Protein AF-A0A8S3GXQ1-F1 (afdb_monomer)

Mean predicted aligned error: 7.31 Å

Structure (mmCIF, N/CA/C/O backbone):
data_AF-A0A8S3GXQ1-F1
#
_entry.id   AF-A0A8S3GXQ1-F1
#
loop_
_atom_site.group_PDB
_atom_site.id
_atom_site.type_symbol
_atom_site.label_atom_id
_atom_site.label_alt_id
_atom_site.label_comp_id
_atom_site.label_asym_id
_atom_site.label_entity_id
_atom_site.label_seq_id
_atom_site.pdbx_PDB_ins_code
_atom_site.Cartn_x
_atom_site.Cartn_y
_atom_site.Cartn_z
_atom_site.occupancy
_atom_site.B_iso_or_equiv
_atom_site.auth_seq_id
_atom_site.auth_comp_id
_atom_site.auth_asym_id
_atom_site.auth_atom_id
_atom_site.pdbx_PDB_model_num
ATOM 1 N N . SER A 1 1 ? 28.475 -6.313 -17.309 1.00 40.97 1 SER A N 1
ATOM 2 C CA . SER A 1 1 ? 27.901 -6.751 -16.018 1.00 40.97 1 SER A CA 1
ATOM 3 C C . SER A 1 1 ? 26.564 -6.045 -15.786 1.00 40.97 1 SER A C 1
ATOM 5 O O . SER A 1 1 ? 26.491 -5.060 -15.065 1.00 40.97 1 SER A O 1
ATOM 7 N N . TYR A 1 2 ? 25.489 -6.513 -16.435 1.00 41.56 2 TYR A N 1
ATOM 8 C CA . TYR A 1 2 ? 24.142 -5.920 -16.343 1.00 41.56 2 TYR A CA 1
ATOM 9 C C . TYR A 1 2 ? 23.328 -6.561 -15.212 1.00 41.56 2 TYR A C 1
ATOM 11 O O . TYR A 1 2 ? 22.301 -7.193 -15.425 1.00 41.56 2 TYR A O 1
ATOM 19 N N . THR A 1 3 ? 23.804 -6.436 -13.981 1.00 47.66 3 THR A N 1
ATOM 20 C CA . THR A 1 3 ? 23.057 -6.864 -12.791 1.00 47.66 3 THR A CA 1
ATOM 21 C C . THR A 1 3 ? 22.909 -5.669 -11.875 1.00 47.66 3 THR A C 1
ATOM 23 O O . THR A 1 3 ? 23.729 -5.475 -10.987 1.00 47.66 3 THR A O 1
ATOM 26 N N . LYS A 1 4 ? 21.905 -4.837 -12.153 1.00 54.81 4 LYS A N 1
ATOM 27 C CA . LYS A 1 4 ? 21.340 -3.789 -11.282 1.00 54.81 4 LYS A CA 1
ATOM 28 C C . LYS A 1 4 ? 20.230 -3.143 -12.118 1.00 54.81 4 LYS A C 1
ATOM 30 O O . LYS A 1 4 ? 20.518 -2.347 -12.992 1.00 54.81 4 LYS A O 1
ATOM 35 N N . LEU A 1 5 ? 18.986 -3.608 -12.052 1.00 55.28 5 LEU A N 1
ATOM 36 C CA . LEU A 1 5 ? 18.004 -3.111 -11.086 1.00 55.28 5 LEU A CA 1
ATOM 37 C C . LEU A 1 5 ? 16.867 -4.144 -10.927 1.00 55.28 5 LEU A C 1
ATOM 39 O O . LEU A 1 5 ? 15.859 -4.075 -11.616 1.00 55.28 5 LEU A O 1
ATOM 43 N N . LYS A 1 6 ? 17.024 -5.112 -10.014 1.00 65.12 6 LYS A N 1
ATOM 44 C CA . LYS A 1 6 ? 15.918 -5.979 -9.535 1.00 65.12 6 LYS A CA 1
ATOM 45 C C . LYS A 1 6 ? 15.353 -5.516 -8.179 1.00 65.12 6 LYS A C 1
ATOM 47 O O . LYS A 1 6 ? 14.598 -6.246 -7.533 1.00 65.12 6 LYS A O 1
ATOM 52 N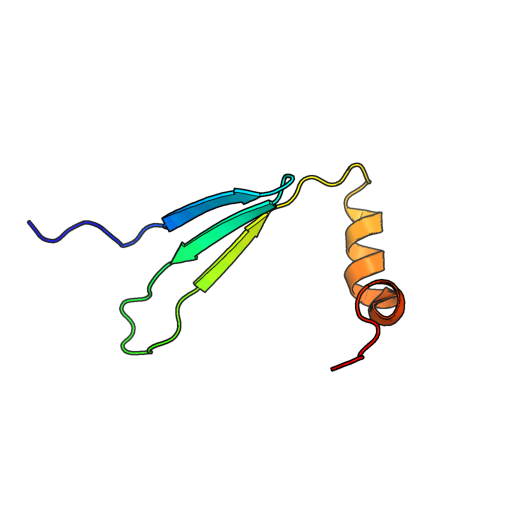 N . GLY A 1 7 ? 15.771 -4.336 -7.722 1.00 81.38 7 GLY A N 1
ATOM 53 C CA . GLY A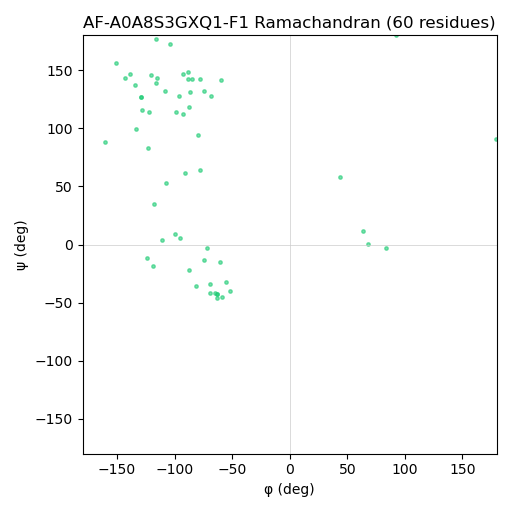 1 7 ? 15.416 -3.757 -6.427 1.00 81.38 7 GLY A CA 1
ATOM 54 C C . GLY A 1 7 ? 14.373 -2.649 -6.544 1.00 81.38 7 GLY A C 1
ATOM 55 O O . GLY A 1 7 ? 14.022 -2.226 -7.640 1.00 81.38 7 GLY A O 1
ATOM 56 N N . TRP A 1 8 ? 13.893 -2.187 -5.395 1.00 88.88 8 TRP A N 1
ATOM 57 C CA . TRP A 1 8 ? 13.037 -1.010 -5.294 1.00 88.88 8 TRP A CA 1
ATOM 58 C C . TRP A 1 8 ? 13.860 0.268 -5.500 1.00 88.88 8 TRP A C 1
ATOM 60 O O . TRP A 1 8 ? 14.904 0.441 -4.872 1.00 88.88 8 TRP A O 1
ATOM 70 N N . THR A 1 9 ? 13.377 1.167 -6.349 1.00 90.19 9 THR A N 1
ATOM 71 C CA . THR A 1 9 ? 13.889 2.525 -6.539 1.00 90.19 9 THR A CA 1
ATOM 72 C C . THR A 1 9 ? 13.015 3.483 -5.736 1.00 90.19 9 THR A C 1
ATOM 74 O O . THR A 1 9 ? 11.833 3.618 -6.035 1.00 90.19 9 THR A O 1
ATOM 77 N N . SER A 1 10 ? 13.579 4.111 -4.702 1.00 88.38 10 SER A N 1
ATOM 78 C CA . SER A 1 10 ? 12.882 5.132 -3.905 1.00 88.38 10 SER A CA 1
ATOM 79 C C . SER A 1 10 ? 12.847 6.475 -4.643 1.00 88.38 10 SER A C 1
ATOM 81 O O . SER A 1 10 ? 13.832 6.841 -5.286 1.00 88.38 10 SER A O 1
ATOM 83 N N . PHE A 1 11 ? 11.737 7.206 -4.529 1.00 85.56 11 PHE A N 1
ATOM 84 C CA . PHE A 1 11 ? 11.578 8.581 -5.028 1.00 85.56 11 PHE A CA 1
ATOM 85 C C . PHE A 1 11 ? 11.851 9.642 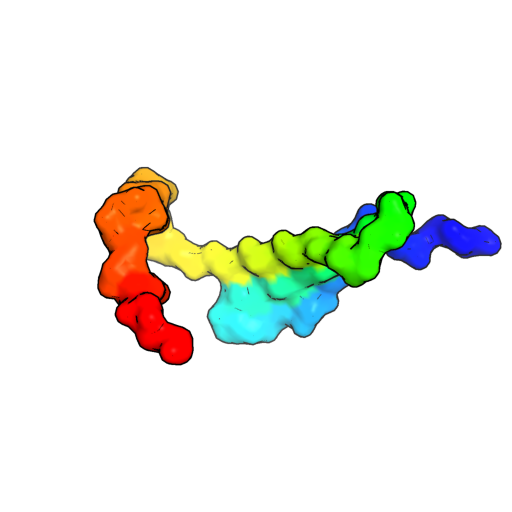-3.951 1.00 85.56 11 PHE A C 1
ATOM 87 O O . PHE A 1 11 ? 11.691 10.831 -4.212 1.00 85.56 11 PHE A O 1
ATOM 94 N N . GLY A 1 12 ? 12.296 9.225 -2.761 1.00 78.62 12 GLY A N 1
ATOM 95 C CA . GLY A 1 12 ? 12.507 10.100 -1.608 1.00 78.62 12 GLY A CA 1
ATOM 96 C C . GLY A 1 12 ? 11.289 10.185 -0.683 1.00 78.62 12 GLY A C 1
ATOM 97 O O . GLY A 1 12 ? 10.268 9.539 -0.923 1.00 78.62 12 GLY A O 1
ATOM 98 N N . LYS A 1 13 ? 11.436 10.975 0.390 1.00 76.31 13 LYS A N 1
ATOM 99 C CA . LYS A 1 13 ? 10.382 11.264 1.371 1.00 76.31 13 LYS A CA 1
ATOM 100 C C . LYS A 1 13 ? 9.685 12.572 1.030 1.00 76.31 13 LYS A C 1
ATOM 102 O O . LYS A 1 13 ? 10.354 13.596 0.898 1.00 76.31 13 LYS A O 1
ATOM 107 N N . ASN A 1 14 ? 8.361 12.551 0.946 1.00 76.19 14 ASN A N 1
ATOM 108 C CA . ASN A 1 14 ? 7.539 13.758 0.887 1.00 76.19 14 ASN A CA 1
ATOM 109 C C . ASN A 1 14 ? 6.550 13.729 2.054 1.00 76.19 14 ASN A C 1
ATOM 111 O O . ASN A 1 14 ? 5.701 12.847 2.072 1.00 76.19 14 ASN A O 1
ATOM 115 N N . ASN A 1 15 ? 6.675 14.651 3.017 1.00 73.50 15 ASN A N 1
ATOM 116 C CA . ASN A 1 15 ? 5.802 14.733 4.200 1.00 73.50 15 ASN A CA 1
ATOM 117 C C . ASN A 1 15 ? 5.520 13.352 4.831 1.00 73.50 15 ASN A C 1
ATOM 119 O O . ASN A 1 15 ? 4.378 12.907 4.878 1.00 73.50 15 ASN A O 1
ATOM 123 N N . ASP A 1 16 ? 6.586 12.648 5.225 1.00 84.31 16 ASP A N 1
ATOM 124 C CA . ASP A 1 16 ? 6.555 11.314 5.858 1.00 84.31 16 ASP A CA 1
ATOM 125 C C . ASP A 1 16 ? 6.093 10.139 4.979 1.00 84.31 16 ASP A C 1
ATOM 127 O O . ASP A 1 16 ? 6.129 8.987 5.415 1.00 84.31 16 ASP A O 1
ATOM 131 N N . LEU A 1 17 ? 5.765 10.393 3.710 1.00 90.12 17 LEU A N 1
ATOM 132 C CA . LEU A 1 17 ? 5.481 9.361 2.719 1.00 90.12 17 LEU A CA 1
ATOM 133 C C . LEU A 1 17 ? 6.767 8.889 2.028 1.00 90.12 17 LEU A C 1
ATOM 135 O O . LEU A 1 17 ? 7.422 9.647 1.309 1.00 90.12 17 LEU A O 1
ATOM 139 N N . ASP A 1 18 ? 7.085 7.608 2.190 1.00 91.81 18 ASP A N 1
ATOM 140 C CA . ASP A 1 18 ? 8.122 6.889 1.453 1.00 91.81 18 ASP A CA 1
ATOM 141 C C . ASP A 1 18 ? 7.519 6.205 0.219 1.00 91.81 18 ASP A C 1
ATOM 143 O O . ASP A 1 18 ? 6.764 5.235 0.339 1.00 91.81 18 ASP A O 1
ATOM 147 N N . LEU A 1 19 ? 7.893 6.668 -0.977 1.00 93.31 19 LEU A N 1
ATOM 148 C CA . LEU A 1 19 ? 7.439 6.096 -2.248 1.00 93.31 19 LEU A CA 1
ATOM 149 C C . LEU A 1 19 ? 8.566 5.332 -2.945 1.00 93.31 19 LEU A C 1
ATOM 151 O O . LEU A 1 19 ? 9.671 5.848 -3.116 1.00 93.31 19 LEU A O 1
ATOM 155 N N . ALA A 1 20 ? 8.287 4.116 -3.411 1.00 92.38 20 ALA A N 1
ATOM 156 C CA . ALA A 1 20 ? 9.225 3.325 -4.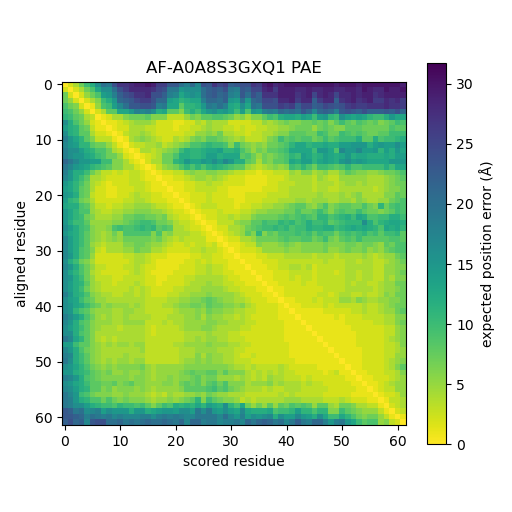193 1.00 92.38 20 ALA A CA 1
ATOM 157 C C . ALA A 1 20 ? 8.556 2.590 -5.358 1.00 92.38 20 ALA A C 1
ATOM 159 O O . ALA A 1 20 ? 7.431 2.109 -5.250 1.00 92.38 20 ALA A O 1
ATOM 160 N N . PHE A 1 21 ? 9.293 2.439 -6.455 1.00 91.62 21 PHE A N 1
ATOM 161 C CA . PHE A 1 21 ? 8.879 1.696 -7.643 1.00 91.62 21 PHE A CA 1
ATOM 162 C C . PHE A 1 21 ? 9.839 0.556 -7.940 1.00 91.62 21 PHE A C 1
ATOM 164 O O . PHE A 1 21 ? 11.049 0.673 -7.751 1.00 91.62 21 PHE A O 1
ATOM 171 N N . LYS A 1 22 ? 9.312 -0.549 -8.452 1.00 91.06 22 LYS A N 1
ATOM 172 C CA . LYS A 1 22 ? 10.102 -1.661 -8.961 1.00 91.06 22 LYS A CA 1
ATOM 173 C C . LYS A 1 22 ? 9.622 -2.014 -10.359 1.00 91.06 22 LYS A C 1
ATOM 175 O O . LYS A 1 22 ? 8.507 -2.503 -10.538 1.00 91.06 22 LYS A O 1
ATOM 180 N N . LYS A 1 23 ? 10.508 -1.829 -11.337 1.00 87.81 23 LYS A N 1
ATOM 181 C CA . LYS A 1 23 ? 10.295 -2.343 -12.687 1.00 87.81 23 LYS A CA 1
ATOM 182 C C . LYS A 1 23 ? 10.367 -3.868 -12.657 1.00 87.81 23 LYS A C 1
ATOM 184 O O . LYS A 1 23 ? 11.324 -4.432 -12.119 1.00 87.81 23 LYS A O 1
ATOM 189 N N . LEU A 1 24 ? 9.348 -4.517 -13.206 1.00 85.94 24 LEU A N 1
ATOM 190 C CA . LEU A 1 24 ? 9.356 -5.955 -13.421 1.00 85.94 24 LEU A CA 1
ATOM 191 C C . LEU A 1 24 ? 9.983 -6.262 -14.782 1.00 85.94 24 LEU A C 1
ATOM 193 O O . LEU A 1 24 ? 9.926 -5.457 -15.709 1.00 85.94 24 LEU A O 1
ATOM 197 N N . ASP A 1 25 ? 10.645 -7.410 -14.855 1.00 83.81 25 ASP A N 1
ATOM 198 C CA . ASP A 1 25 ? 11.209 -7.959 -16.088 1.00 83.81 25 ASP A CA 1
ATOM 199 C C . ASP A 1 25 ? 10.355 -9.160 -16.512 1.00 83.81 25 ASP A C 1
ATOM 201 O O . ASP A 1 25 ? 10.829 -10.288 -16.616 1.00 83.81 25 ASP A O 1
ATOM 205 N N . ASP A 1 26 ? 9.045 -8.927 -16.602 1.00 84.75 26 ASP A N 1
ATOM 206 C CA . ASP A 1 26 ? 8.012 -9.919 -16.926 1.00 84.75 26 ASP A CA 1
ATOM 207 C C . ASP A 1 26 ? 7.374 -9.675 -18.305 1.00 84.75 26 ASP A C 1
ATOM 209 O O . ASP A 1 26 ? 6.454 -10.382 -18.705 1.00 84.75 26 ASP A O 1
ATOM 213 N N . GLY A 1 27 ? 7.875 -8.683 -19.048 1.00 84.94 27 GLY A N 1
ATOM 214 C CA . GLY A 1 27 ? 7.358 -8.293 -20.358 1.00 84.94 27 GLY A CA 1
ATOM 215 C C . GLY A 1 27 ? 6.159 -7.340 -2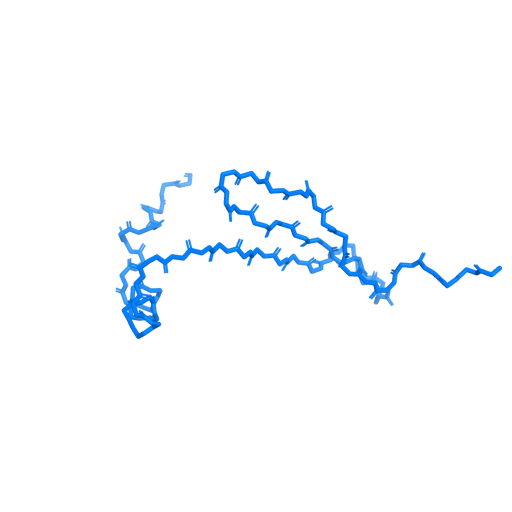0.316 1.00 84.94 27 GLY A C 1
ATOM 216 O O . GLY A 1 27 ? 5.733 -6.883 -21.377 1.00 84.94 27 GLY A O 1
ATOM 217 N N . HIS A 1 28 ? 5.640 -6.982 -19.136 1.00 85.25 28 HIS A N 1
ATOM 218 C CA . HIS A 1 28 ? 4.558 -6.008 -18.999 1.00 85.25 28 HIS A CA 1
ATOM 219 C C . HIS A 1 28 ? 5.098 -4.581 -18.780 1.00 85.25 28 HIS A C 1
ATOM 221 O O . HIS A 1 28 ? 6.140 -4.384 -18.154 1.00 85.25 28 HIS A O 1
ATOM 227 N N . PRO A 1 29 ? 4.399 -3.541 -19.279 1.00 86.69 29 PRO A N 1
ATOM 228 C CA . PRO A 1 29 ? 4.827 -2.152 -19.091 1.00 86.69 29 PRO A CA 1
ATOM 229 C C . PRO A 1 29 ? 4.589 -1.635 -17.663 1.00 86.69 29 PRO A C 1
ATOM 231 O O . PRO A 1 29 ? 5.107 -0.580 -17.298 1.00 86.69 29 PRO A O 1
ATOM 234 N N . LEU A 1 30 ? 3.799 -2.352 -16.859 1.00 90.00 30 LEU A N 1
ATOM 235 C CA . LEU A 1 30 ? 3.488 -1.984 -15.483 1.00 90.00 30 LEU A CA 1
ATOM 236 C C . LEU A 1 30 ? 4.585 -2.477 -14.536 1.00 90.00 30 LEU A C 1
ATOM 238 O O . LEU A 1 30 ? 5.121 -3.568 -14.688 1.00 90.00 30 LEU A O 1
ATOM 242 N N . GLY A 1 31 ? 4.902 -1.667 -13.530 1.00 89.25 31 GLY A N 1
ATOM 243 C CA . GLY A 1 31 ? 5.753 -2.082 -12.419 1.00 89.25 31 GLY A CA 1
ATOM 244 C C . GLY A 1 31 ? 4.993 -2.063 -11.101 1.00 89.25 31 GLY A C 1
ATOM 245 O O . GLY A 1 31 ? 3.831 -1.664 -11.032 1.00 89.25 31 GLY A O 1
ATOM 246 N N . LEU A 1 32 ? 5.671 -2.486 -10.041 1.00 91.88 32 LEU A N 1
ATOM 247 C CA . LEU A 1 32 ? 5.120 -2.463 -8.694 1.00 91.88 32 LEU A CA 1
ATOM 248 C C . LEU A 1 32 ? 5.408 -1.121 -8.032 1.00 91.88 32 LEU A C 1
ATOM 250 O O . LEU A 1 32 ? 6.507 -0.581 -8.164 1.00 91.88 32 LEU A O 1
ATOM 254 N N . TRP A 1 33 ? 4.447 -0.640 -7.255 1.00 92.81 33 TRP A N 1
ATOM 255 C CA . TRP A 1 33 ? 4.595 0.530 -6.400 1.00 92.81 33 TRP A CA 1
ATOM 256 C C . TRP A 1 33 ? 4.474 0.117 -4.937 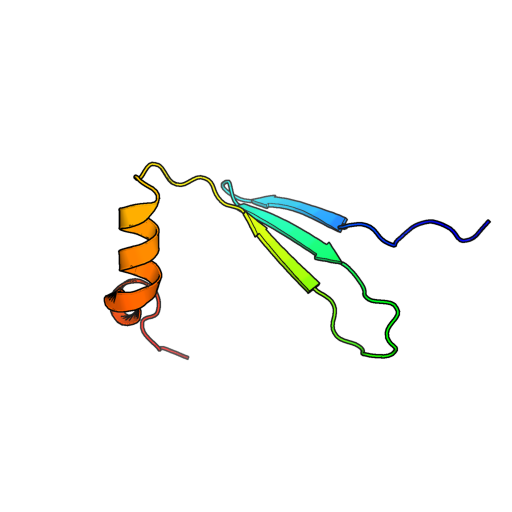1.00 92.81 33 TRP A C 1
ATOM 258 O O . TRP A 1 33 ? 3.701 -0.776 -4.592 1.00 92.81 33 TRP A O 1
ATOM 268 N N . LYS A 1 34 ? 5.266 0.755 -4.083 1.00 92.62 34 LYS A N 1
ATOM 269 C CA . LYS A 1 34 ? 5.205 0.624 -2.632 1.00 92.62 34 LYS A CA 1
ATOM 270 C C . LYS A 1 34 ? 5.153 2.021 -2.035 1.00 92.62 34 LYS A C 1
ATOM 272 O O . LYS A 1 34 ? 6.040 2.825 -2.307 1.00 92.62 34 LYS A O 1
ATOM 277 N N . CYS A 1 35 ? 4.160 2.254 -1.191 1.00 92.94 35 CYS A N 1
ATOM 278 C CA . CYS A 1 35 ? 4.035 3.450 -0.370 1.00 92.94 35 CYS A CA 1
ATOM 279 C C . CYS A 1 35 ? 4.129 3.034 1.098 1.00 92.94 35 CYS A C 1
ATOM 281 O O . CYS A 1 35 ? 3.565 2.006 1.474 1.00 92.94 35 CYS A O 1
ATOM 283 N N . SER A 1 36 ? 4.838 3.805 1.913 1.00 92.19 36 SER A N 1
ATOM 284 C CA . SER A 1 36 ? 4.904 3.616 3.362 1.00 92.19 36 SER A CA 1
ATOM 285 C C . SER A 1 36 ? 4.734 4.963 4.041 1.00 92.19 36 SER A C 1
ATOM 287 O O . SER A 1 36 ? 5.310 5.946 3.590 1.00 92.19 36 SER A O 1
ATOM 289 N N . ILE A 1 37 ? 3.944 5.001 5.105 1.00 93.06 37 ILE A N 1
ATOM 290 C CA . ILE A 1 37 ? 3.719 6.185 5.930 1.00 93.06 37 ILE A CA 1
ATOM 291 C C . ILE A 1 37 ? 3.610 5.734 7.384 1.00 93.06 37 ILE A C 1
ATOM 293 O O . ILE A 1 37 ? 3.079 4.655 7.654 1.00 93.06 37 ILE A O 1
ATOM 297 N N . GLU A 1 38 ? 4.134 6.540 8.298 1.00 91.94 38 GLU A N 1
ATOM 298 C CA . GLU A 1 38 ? 3.992 6.314 9.734 1.00 91.94 38 GLU A CA 1
ATOM 299 C C . GLU A 1 38 ? 2.686 6.942 10.223 1.00 91.94 38 GLU A C 1
ATOM 301 O O . GLU A 1 38 ? 2.379 8.089 9.898 1.00 91.94 38 GLU A O 1
ATOM 306 N N . ILE A 1 39 ? 1.901 6.184 10.988 1.00 92.00 39 ILE A N 1
ATOM 307 C CA . ILE A 1 39 ? 0.625 6.649 11.536 1.00 92.00 39 ILE A CA 1
ATOM 308 C C . ILE A 1 39 ? 0.610 6.371 13.035 1.00 92.00 39 ILE A C 1
ATOM 310 O O . ILE A 1 39 ? 0.804 5.235 13.466 1.00 92.00 39 ILE A O 1
ATOM 314 N N . GLU A 1 40 ? 0.334 7.404 13.827 1.00 93.94 40 GLU A N 1
ATOM 315 C CA . GLU A 1 40 ? 0.229 7.324 15.287 1.00 93.94 40 GLU A CA 1
ATOM 316 C C . GLU A 1 40 ? -1.114 6.714 15.727 1.00 93.94 40 GLU A C 1
ATOM 318 O O . GLU A 1 40 ? -1.950 7.370 16.345 1.00 93.94 40 GLU A O 1
ATOM 323 N N . ALA A 1 41 ? -1.350 5.447 15.384 1.00 94.06 41 ALA A N 1
ATOM 324 C CA . ALA A 1 41 ? -2.532 4.703 15.811 1.00 94.06 41 ALA A CA 1
ATOM 325 C C . ALA A 1 41 ? -2.246 3.193 15.923 1.00 94.06 41 ALA A C 1
ATOM 327 O O . ALA A 1 41 ? -1.350 2.672 15.252 1.00 94.06 41 ALA A O 1
ATOM 328 N N . PRO A 1 42 ? -3.016 2.444 16.732 1.00 97.25 42 PRO A N 1
ATOM 329 C CA . PRO A 1 42 ? -2.926 0.989 16.780 1.00 97.25 42 PRO A CA 1
ATOM 330 C C . PRO A 1 42 ? -3.227 0.331 15.416 1.00 97.25 42 PRO A C 1
ATOM 332 O O . PRO A 1 42 ? -4.181 0.727 14.742 1.00 97.25 42 PRO A O 1
ATOM 335 N N . PRO A 1 43 ? -2.518 -0.751 15.024 1.00 96.06 43 PRO A N 1
ATOM 336 C CA . PRO A 1 43 ? -2.725 -1.412 13.729 1.00 96.06 43 PRO A CA 1
ATOM 337 C C . PRO A 1 43 ? -4.166 -1.869 13.461 1.00 96.06 43 PRO A C 1
ATOM 339 O O . PRO A 1 43 ? -4.620 -1.859 12.318 1.00 96.06 43 PRO A O 1
ATOM 342 N N . ILE A 1 44 ? -4.898 -2.261 14.509 1.00 96.62 44 ILE A N 1
ATOM 343 C CA . ILE A 1 44 ? -6.284 -2.7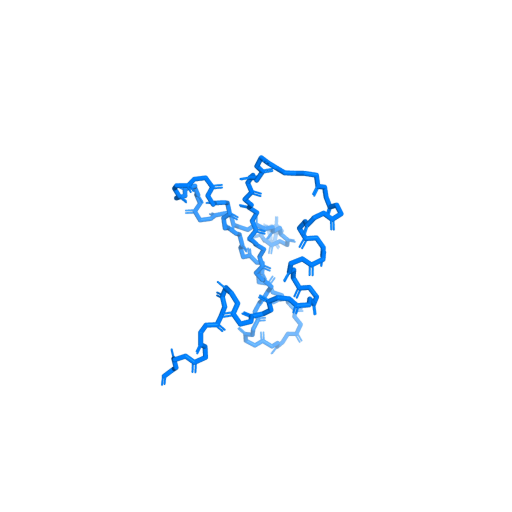27 14.382 1.00 96.62 44 ILE A CA 1
ATOM 344 C C . ILE A 1 44 ? -7.250 -1.600 13.996 1.00 96.62 44 ILE A C 1
ATOM 346 O O . ILE A 1 44 ? -8.192 -1.836 13.245 1.00 96.62 44 ILE A O 1
ATOM 350 N N . GLU A 1 45 ? -7.004 -0.372 14.456 1.00 96.44 45 GLU A N 1
ATOM 351 C CA . GLU A 1 45 ? -7.826 0.791 14.107 1.00 96.44 45 GLU A CA 1
ATOM 352 C C . GLU A 1 45 ? -7.636 1.158 12.635 1.00 96.44 45 GLU A C 1
ATOM 354 O O . GLU A 1 45 ? -8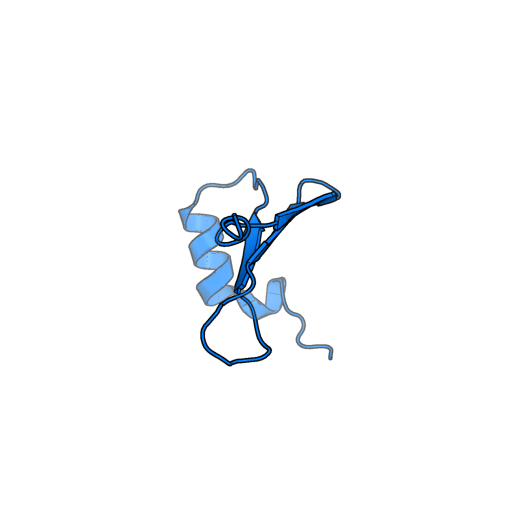.612 1.383 11.920 1.00 96.44 45 GLU A O 1
ATOM 359 N N . ILE A 1 46 ? -6.389 1.114 12.156 1.00 95.06 46 ILE A N 1
ATOM 360 C CA . ILE A 1 46 ? -6.067 1.338 10.743 1.00 95.06 46 ILE A CA 1
ATOM 361 C C . ILE A 1 46 ? -6.706 0.268 9.861 1.00 95.06 46 ILE A C 1
ATOM 363 O O . ILE A 1 46 ? -7.339 0.599 8.859 1.00 95.06 46 ILE A O 1
ATOM 367 N N . LEU A 1 47 ? -6.604 -1.007 10.247 1.00 96.06 47 LEU A N 1
ATOM 368 C CA . LEU A 1 47 ? -7.236 -2.098 9.507 1.00 96.06 47 LEU A CA 1
ATOM 369 C 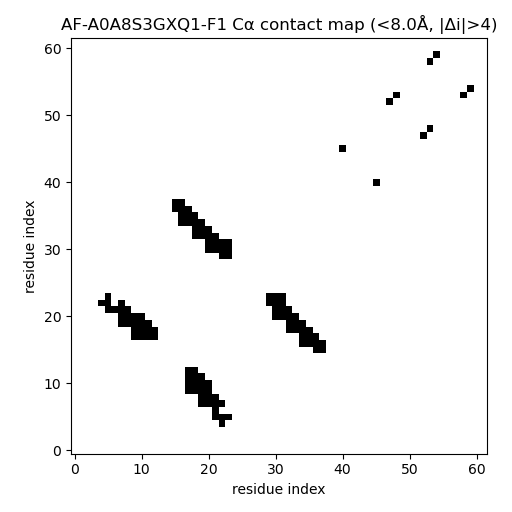C . LEU A 1 47 ? -8.758 -1.910 9.418 1.00 96.06 47 LEU A C 1
ATOM 371 O O . LEU A 1 47 ? -9.330 -2.045 8.338 1.00 96.06 47 LEU A O 1
ATOM 375 N N . ASN A 1 48 ? -9.407 -1.549 10.527 1.00 96.69 48 ASN A N 1
ATOM 376 C CA . ASN A 1 48 ? -10.846 -1.299 10.548 1.00 96.69 48 ASN A CA 1
ATOM 377 C C . ASN A 1 48 ? -11.242 -0.114 9.656 1.00 96.69 48 ASN A C 1
ATOM 379 O O . ASN A 1 48 ? -12.211 -0.238 8.904 1.00 96.69 48 ASN A O 1
ATOM 383 N N . ARG A 1 49 ? -10.480 0.989 9.681 1.00 95.25 49 ARG A N 1
ATOM 384 C CA . ARG A 1 49 ? -10.710 2.163 8.824 1.00 95.25 49 ARG A CA 1
ATOM 385 C C . ARG A 1 49 ? -10.561 1.838 7.337 1.00 95.25 49 ARG A C 1
ATOM 387 O O . ARG A 1 49 ? -11.387 2.252 6.524 1.00 95.25 49 ARG A O 1
ATOM 394 N N . LEU A 1 50 ? -9.546 1.055 6.973 1.00 94.00 50 LEU A N 1
ATOM 395 C CA . LEU A 1 50 ? -9.324 0.624 5.590 1.00 94.00 50 LEU A CA 1
ATOM 396 C C . LEU A 1 50 ? -10.448 -0.285 5.075 1.00 94.00 50 LEU A C 1
ATOM 398 O O . LEU A 1 50 ? -10.870 -0.140 3.930 1.00 94.00 50 LEU A O 1
ATOM 402 N N . LEU A 1 51 ? -10.927 -1.215 5.906 1.00 95.69 51 LEU A N 1
ATOM 403 C CA . LEU A 1 51 ? -11.922 -2.208 5.491 1.00 95.69 51 LEU A CA 1
ATOM 404 C C . LEU A 1 51 ? -13.361 -1.681 5.507 1.00 95.69 51 LEU A C 1
ATOM 406 O O . LEU A 1 51 ? -14.150 -2.083 4.654 1.00 95.69 51 LEU A O 1
ATOM 410 N N . ASN A 1 52 ? -13.712 -0.812 6.460 1.00 96.75 52 ASN A N 1
ATOM 411 C CA . ASN A 1 52 ? -15.114 -0.470 6.734 1.00 96.75 52 ASN A CA 1
ATOM 412 C C . ASN A 1 52 ? -15.456 1.007 6.521 1.00 96.75 52 ASN A C 1
ATOM 414 O O . ASN A 1 52 ? -16.630 1.338 6.389 1.00 96.75 52 ASN A O 1
ATOM 418 N N . GLU A 1 53 ? -14.464 1.897 6.481 1.00 94.75 53 GLU A N 1
ATOM 419 C CA . GLU A 1 53 ? -14.689 3.347 6.507 1.00 94.75 53 GLU A CA 1
ATOM 420 C C . GLU A 1 53 ? -14.191 4.033 5.227 1.00 94.75 53 GLU A C 1
ATOM 422 O O . GLU A 1 53 ? -13.692 5.157 5.277 1.00 94.75 53 GLU A O 1
ATOM 427 N N . ARG A 1 54 ? -14.303 3.368 4.064 1.00 93.56 54 ARG A N 1
ATOM 428 C CA . ARG A 1 54 ? -13.817 3.910 2.779 1.00 93.56 54 ARG A CA 1
ATOM 429 C C . ARG A 1 54 ? -14.337 5.312 2.488 1.00 93.56 54 ARG A C 1
ATOM 431 O O . ARG A 1 54 ? -13.566 6.167 2.084 1.00 93.56 54 ARG A O 1
ATOM 438 N N . ASN A 1 55 ? -15.602 5.571 2.791 1.00 90.81 55 ASN A N 1
ATOM 439 C CA . ASN A 1 55 ? -16.242 6.875 2.624 1.00 90.81 55 ASN A CA 1
ATOM 440 C C . ASN A 1 55 ? -15.605 8.015 3.446 1.00 90.81 55 ASN A C 1
ATOM 442 O O . ASN A 1 55 ? -15.927 9.173 3.200 1.00 90.81 55 ASN A O 1
ATOM 446 N N . LEU A 1 56 ? -14.770 7.714 4.448 1.00 90.12 56 LEU A N 1
ATOM 447 C CA . LEU A 1 56 ? -14.061 8.727 5.237 1.00 90.12 56 LEU A CA 1
ATOM 448 C C . LEU A 1 56 ? -12.727 9.148 4.611 1.00 90.12 56 LEU A C 1
ATOM 450 O O . LEU A 1 56 ? -12.224 10.217 4.948 1.00 90.12 56 LEU A O 1
ATOM 454 N N . TRP A 1 57 ? -12.136 8.316 3.750 1.00 89.00 57 TRP A N 1
ATOM 455 C CA . TRP A 1 57 ? -10.817 8.566 3.152 1.00 89.00 57 TRP A CA 1
ATOM 456 C C . TRP A 1 57 ? -10.807 8.558 1.620 1.00 89.00 57 TRP A C 1
ATOM 458 O O . TRP A 1 57 ? -9.827 8.980 1.013 1.00 89.00 57 TRP A O 1
ATOM 468 N N . ASP A 1 58 ? -11.888 8.108 1.001 1.00 89.81 58 ASP A N 1
ATOM 469 C CA . ASP A 1 58 ? -12.142 8.157 -0.429 1.00 89.81 58 ASP A CA 1
ATOM 470 C C . ASP A 1 58 ? -13.570 8.676 -0.609 1.00 89.81 58 ASP A C 1
ATOM 472 O O . ASP A 1 58 ? -14.550 7.948 -0.421 1.00 89.81 58 ASP A O 1
ATOM 476 N N . ASP A 1 59 ? -13.681 9.971 -0.903 1.00 85.81 59 ASP A N 1
ATOM 477 C CA . ASP A 1 59 ? -14.961 10.647 -1.128 1.00 85.81 59 ASP A CA 1
ATOM 478 C C . ASP A 1 59 ? -15.611 10.257 -2.466 1.00 85.81 59 ASP A C 1
ATOM 480 O O . ASP A 1 59 ? -16.738 10.668 -2.753 1.00 85.81 59 ASP A O 1
ATOM 484 N N . GLY A 1 60 ? -14.927 9.434 -3.272 1.00 78.75 60 GLY A N 1
ATOM 485 C CA . GLY A 1 60 ? -15.392 8.976 -4.574 1.00 78.75 60 GLY A CA 1
ATOM 486 C C . GLY A 1 60 ? -15.571 10.103 -5.589 1.00 78.75 60 GLY A C 1
ATOM 487 O O . GLY A 1 60 ? -16.180 9.871 -6.636 1.00 78.75 60 GLY A O 1
ATOM 488 N N . SER A 1 61 ? -15.076 11.308 -5.293 1.00 74.25 61 SER A N 1
ATOM 489 C CA . SER A 1 61 ? -15.071 12.417 -6.234 1.00 74.25 61 SER A CA 1
ATOM 490 C C . SER A 1 61 ? -13.901 12.226 -7.200 1.00 74.25 61 SER A C 1
ATOM 492 O O . SER A 1 61 ? -12.748 12.546 -6.921 1.00 74.25 61 SER A O 1
ATOM 494 N N . TYR A 1 62 ? -14.207 11.610 -8.338 1.00 59.59 62 TYR A N 1
ATOM 495 C CA . TYR A 1 62 ? -13.313 11.526 -9.492 1.00 59.59 62 TYR A CA 1
ATOM 496 C C . TYR A 1 62 ? -13.777 12.486 -10.583 1.00 59.59 62 TYR A C 1
ATOM 498 O O . TYR A 1 62 ? -15.007 12.564 -10.815 1.00 59.59 62 TYR A O 1
#

Secondary structure (DSSP, 8-state):
-----SS-EEEEEETTEEEEEE--SSS-S--EEEEE---SS-HHHHHHHHHH-HHHH-----

Solvent-accessible surface area (backbone atoms only — not comparable to full-atom values): 4186 Å² total; per-residue (Å²): 135,95,81,82,76,90,56,74,47,69,79,53,75,57,94,69,33,40,38,30,39,27,70,54,94,79,86,55,96,66,57,51,77,48,78,46,67,87,68,102,64,61,70,68,60,54,53,48,42,67,75,74,38,47,73,81,82,47,80,78,83,124

Foldseek 3Di:
DPPDDQDWDWPDDDPQKTKTWGDDPPPDPDTDIDIDGDDPDDPVVVVCCVPPVCCVVCVVPD

Organism: NCBI:txid392030

Sequence (62 aa):
SYTKLKGWTSFGKNNDLDLAFKKLDDGHPLGLWKCSIEIEAPPIEILNRLLNERNLWDDGSY

Radius of gyration: 16.23 Å; Cα contacts (8 Å, |Δi|>4): 59; chains: 1; bounding box: 44×25×37 Å

pLDDT: mean 85.28, std 13.41, range [40.97, 97.25]

Nearest PDB structures (foldseek):
  2pso-assembly3_C  TM=9.250E-01  e=4.993E-04  Homo sapiens
  2pso-assembly1_A  TM=9.228E-01  e=2.973E-03  Homo sapiens
  3mql-assembly1_A  TM=6.277E-01  e=5.139E+00  Homo sapiens
  6l0v-assembly1_A  TM=4.036E-01  e=3.087E+00  Arabidopsis thaliana

InterPro domains:
  IPR023393 START-like domain superfamily [G3DSA:3.30.530.20] (7-61)